Protein AF-A0A432MH21-F1 (afdb_monomer_lite)

Organism: NCBI:txid2080755

Sequence (112 aa):
MIRDPNAPLPDPEETLVPRVFLREPGWKVGMKVGSEREFCHAIAPGDDAYHRLSDGELFVYSPEEKLCLPCAERRGLLHFEPKRLRNSMQTFEMGGPAQAGDTFKIVDPDDE

Structure (mmCIF, N/CA/C/O backbone):
data_AF-A0A432MH21-F1
#
_entry.id   AF-A0A432MH21-F1
#
loop_
_atom_site.group_PDB
_atom_site.id
_atom_site.type_symbol
_atom_site.label_atom_id
_atom_site.label_alt_id
_atom_site.label_comp_id
_atom_site.label_asym_id
_atom_site.label_entity_id
_atom_site.label_seq_id
_atom_site.pdbx_PDB_ins_code
_atom_site.Cartn_x
_atom_site.Cartn_y
_atom_site.Cartn_z
_atom_site.occupancy
_atom_site.B_iso_or_equiv
_atom_site.auth_seq_id
_atom_site.auth_comp_id
_atom_site.auth_asym_id
_atom_site.auth_atom_id
_atom_site.pdbx_PDB_model_num
ATOM 1 N N . MET A 1 1 ? 26.197 -7.212 19.541 1.00 46.59 1 MET A N 1
ATOM 2 C CA . MET A 1 1 ? 26.676 -8.262 18.618 1.00 46.59 1 MET A CA 1
ATOM 3 C C . MET A 1 1 ? 27.591 -7.591 17.610 1.00 46.59 1 MET A C 1
ATOM 5 O O . MET A 1 1 ? 27.111 -6.782 16.830 1.00 46.59 1 MET A O 1
ATOM 9 N N . ILE A 1 2 ? 28.900 -7.813 17.718 1.00 53.34 2 ILE A N 1
ATOM 10 C CA . ILE A 1 2 ? 29.902 -7.239 16.809 1.00 53.34 2 ILE A CA 1
ATOM 11 C C . ILE A 1 2 ? 29.985 -8.201 15.621 1.00 53.34 2 ILE A C 1
ATOM 13 O O . ILE A 1 2 ? 30.268 -9.378 15.828 1.00 53.34 2 ILE A O 1
ATOM 17 N N . ARG A 1 3 ? 29.646 -7.742 14.409 1.00 55.72 3 ARG A N 1
ATOM 18 C CA 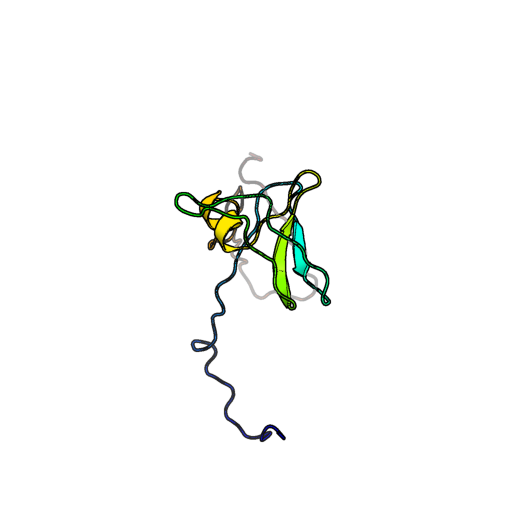. ARG A 1 3 ? 29.806 -8.552 13.192 1.00 55.72 3 ARG A CA 1
ATOM 19 C C . ARG A 1 3 ? 31.299 -8.743 12.934 1.00 55.72 3 ARG A C 1
ATOM 21 O O . ARG A 1 3 ? 32.037 -7.761 12.929 1.00 55.72 3 ARG A O 1
ATOM 28 N N . ASP A 1 4 ? 31.714 -9.992 12.746 1.00 73.31 4 ASP A N 1
ATOM 29 C CA . ASP A 1 4 ? 33.073 -10.335 12.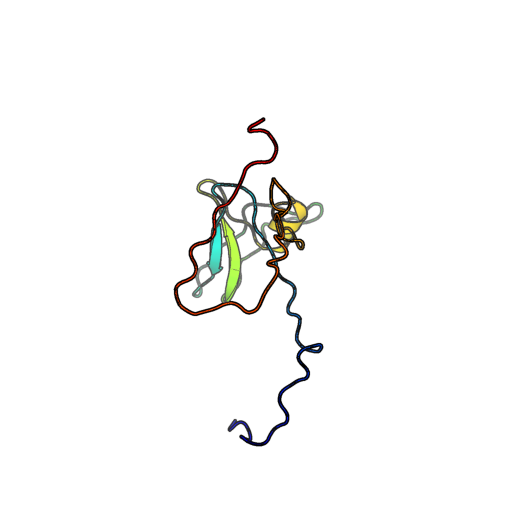337 1.00 73.31 4 ASP A CA 1
ATOM 30 C C . ASP A 1 4 ? 33.344 -9.715 10.950 1.00 73.31 4 ASP A C 1
ATOM 32 O O . ASP A 1 4 ? 32.593 -9.996 10.010 1.00 73.31 4 ASP A O 1
ATOM 36 N N . PRO A 1 5 ? 34.356 -8.841 10.804 1.00 72.62 5 PRO A N 1
ATOM 37 C CA . PRO A 1 5 ? 34.679 -8.194 9.533 1.00 72.62 5 PRO A CA 1
ATOM 38 C C . PRO A 1 5 ? 35.215 -9.166 8.472 1.00 72.62 5 PRO A C 1
ATOM 40 O O . PRO A 1 5 ? 35.342 -8.769 7.317 1.00 72.62 5 PRO A O 1
ATOM 43 N N . ASN A 1 6 ? 35.524 -10.411 8.843 1.00 75.62 6 ASN A N 1
ATOM 44 C CA . ASN A 1 6 ? 36.014 -11.450 7.943 1.00 75.62 6 ASN A CA 1
ATOM 45 C C . ASN A 1 6 ? 34.972 -12.547 7.672 1.00 75.62 6 ASN A C 1
ATOM 47 O O . ASN A 1 6 ? 35.304 -13.608 7.140 1.00 75.62 6 ASN A O 1
ATOM 51 N N . ALA A 1 7 ? 33.710 -12.317 8.053 1.00 75.88 7 ALA A N 1
ATOM 52 C CA . ALA A 1 7 ? 32.627 -13.200 7.656 1.00 75.88 7 ALA A CA 1
ATOM 53 C C . ALA A 1 7 ? 32.511 -13.196 6.118 1.00 75.88 7 ALA A C 1
ATOM 55 O O . ALA A 1 7 ? 32.502 -12.113 5.521 1.00 75.88 7 ALA A O 1
ATOM 56 N N . PRO A 1 8 ? 32.420 -14.371 5.466 1.00 72.31 8 PRO A N 1
ATOM 57 C CA . PRO A 1 8 ? 32.153 -14.428 4.038 1.00 72.31 8 PRO A CA 1
ATOM 58 C C . PRO A 1 8 ? 30.868 -13.651 3.750 1.00 72.31 8 PRO A C 1
ATOM 60 O O . PRO A 1 8 ? 29.872 -13.786 4.469 1.00 72.31 8 PRO A O 1
ATOM 63 N N . LEU A 1 9 ? 30.915 -12.789 2.731 1.00 68.94 9 LEU A N 1
ATOM 64 C CA . LEU A 1 9 ? 29.717 -12.110 2.255 1.00 68.94 9 LEU A CA 1
ATOM 65 C C . LEU A 1 9 ? 28.690 -13.192 1.886 1.00 68.94 9 LEU A C 1
ATOM 67 O O . LEU A 1 9 ? 29.083 -14.176 1.255 1.00 68.94 9 LEU A O 1
ATOM 71 N N . PRO A 1 10 ? 27.417 -13.052 2.299 1.00 63.97 10 PRO A N 1
ATOM 72 C CA . PRO A 1 10 ? 26.385 -13.998 1.899 1.00 63.97 10 PRO A CA 1
ATOM 73 C C . PRO A 1 10 ? 26.348 -14.076 0.373 1.00 63.97 10 PRO A C 1
ATOM 75 O O . PRO A 1 10 ? 26.525 -13.055 -0.302 1.00 63.97 10 PRO A O 1
ATOM 78 N N . ASP A 1 11 ? 26.141 -15.282 -0.149 1.00 63.44 11 ASP A N 1
ATOM 79 C CA . ASP A 1 11 ? 26.043 -15.515 -1.585 1.00 63.44 11 ASP A CA 1
ATOM 80 C C . ASP A 1 11 ? 24.932 -14.602 -2.148 1.00 63.44 11 ASP A C 1
ATOM 82 O O . ASP A 1 11 ? 23.830 -14.571 -1.583 1.00 63.44 11 ASP A O 1
ATOM 86 N N . PRO A 1 12 ? 25.167 -13.794 -3.200 1.00 58.22 12 PRO A N 1
ATOM 87 C CA . PRO A 1 12 ? 24.142 -12.905 -3.755 1.00 58.22 12 PRO A CA 1
ATOM 88 C C . PRO A 1 12 ? 22.868 -13.636 -4.210 1.00 58.22 12 PRO A C 1
ATOM 90 O O . PRO A 1 12 ? 21.819 -12.999 -4.327 1.00 58.22 12 PRO A O 1
ATOM 93 N N . GLU A 1 13 ? 22.927 -14.954 -4.425 1.00 57.38 13 GLU A N 1
ATOM 94 C CA . GLU A 1 13 ? 21.753 -15.793 -4.698 1.00 57.38 13 GLU A CA 1
ATOM 95 C C . GLU A 1 13 ? 20.898 -16.085 -3.447 1.00 57.38 13 GLU A C 1
ATOM 97 O O . GLU A 1 13 ? 19.691 -16.296 -3.570 1.00 57.38 13 GLU A O 1
ATOM 102 N N . GLU A 1 14 ? 21.458 -16.026 -2.233 1.00 55.16 14 GLU A N 1
ATOM 103 C CA . GLU A 1 14 ? 20.767 -16.414 -0.990 1.00 55.16 14 GLU A CA 1
ATOM 104 C C . GLU A 1 14 ? 19.882 -15.310 -0.383 1.00 55.16 14 GLU A C 1
ATOM 106 O O . GLU A 1 14 ? 19.146 -15.556 0.573 1.00 55.16 14 GLU A O 1
ATOM 111 N N . THR A 1 15 ? 19.897 -14.085 -0.920 1.00 56.69 15 THR A N 1
ATOM 112 C CA . THR A 1 15 ? 19.119 -12.960 -0.360 1.00 56.69 15 THR A CA 1
ATOM 113 C C . THR A 1 15 ? 18.306 -12.189 -1.396 1.00 56.69 15 THR A C 1
ATOM 115 O O . THR A 1 15 ? 18.181 -10.963 -1.341 1.00 56.69 15 THR A O 1
ATOM 118 N N . LEU A 1 16 ? 17.662 -12.901 -2.324 1.00 66.44 16 LEU A N 1
ATOM 119 C CA . LEU A 1 16 ? 16.601 -12.312 -3.143 1.00 66.44 16 LEU A CA 1
ATOM 120 C C . LEU A 1 16 ? 15.355 -12.066 -2.283 1.00 66.44 16 LEU A C 1
ATOM 122 O O . LEU A 1 16 ? 14.425 -12.867 -2.245 1.00 66.44 16 LEU A O 1
ATOM 126 N N . VAL A 1 17 ? 15.328 -10.932 -1.581 1.00 70.81 17 VAL A N 1
ATOM 127 C CA . VAL A 1 17 ? 14.103 -10.446 -0.940 1.00 70.81 17 VAL A CA 1
ATOM 128 C C . VAL A 1 17 ? 13.074 -10.179 -2.049 1.00 70.81 17 VAL A C 1
ATOM 130 O O . VAL A 1 17 ? 13.358 -9.371 -2.945 1.00 70.81 17 VAL A O 1
ATOM 133 N N . PRO A 1 18 ? 11.893 -10.830 -2.026 1.00 78.62 18 PRO A N 1
ATOM 134 C CA . PRO A 1 18 ? 10.873 -10.627 -3.044 1.00 78.62 18 PRO A CA 1
ATOM 135 C C . PRO A 1 18 ? 10.481 -9.154 -3.124 1.00 78.62 18 PRO A C 1
ATOM 137 O O . PRO A 1 18 ? 10.203 -8.509 -2.111 1.00 78.62 18 PRO A O 1
ATOM 140 N N . ARG A 1 19 ? 10.463 -8.606 -4.340 1.00 88.00 19 ARG A N 1
ATOM 141 C CA . ARG A 1 19 ? 10.018 -7.230 -4.572 1.00 88.00 19 ARG A CA 1
ATOM 142 C C . ARG A 1 19 ? 8.503 -7.201 -4.703 1.00 88.00 19 ARG A C 1
ATOM 144 O O . ARG A 1 19 ? 7.919 -8.027 -5.396 1.00 88.00 19 ARG A O 1
ATOM 151 N N . VAL A 1 20 ? 7.894 -6.201 -4.077 1.00 91.38 20 VAL A N 1
ATOM 152 C CA . VAL A 1 20 ? 6.462 -5.922 -4.176 1.00 91.38 20 VAL A CA 1
ATOM 153 C C . VAL A 1 20 ? 6.281 -4.547 -4.804 1.00 91.38 20 VAL A C 1
ATOM 155 O O . VAL A 1 20 ? 6.929 -3.577 -4.409 1.00 91.38 20 VAL A O 1
ATOM 158 N N . PHE A 1 21 ? 5.405 -4.467 -5.797 1.00 92.50 21 PHE A N 1
ATOM 159 C CA . PHE A 1 21 ? 5.110 -3.266 -6.564 1.00 92.50 21 PHE A CA 1
ATOM 160 C C . PHE A 1 21 ? 3.648 -2.870 -6.377 1.00 92.50 21 PHE A C 1
ATOM 162 O O . PHE A 1 21 ? 2.753 -3.709 -6.448 1.00 92.50 21 PHE A O 1
ATOM 169 N N . LEU A 1 22 ? 3.413 -1.571 -6.217 1.00 93.50 22 LEU A N 1
ATOM 170 C CA . LEU A 1 22 ? 2.091 -0.956 -6.141 1.00 93.50 22 LEU A CA 1
ATOM 171 C C . LEU A 1 22 ? 1.903 -0.121 -7.408 1.00 93.50 22 LEU A C 1
ATOM 173 O O . LEU A 1 22 ? 2.628 0.851 -7.621 1.00 93.50 22 LEU A O 1
ATOM 177 N N . ARG A 1 23 ? 1.013 -0.558 -8.306 1.00 87.12 23 ARG A N 1
ATOM 178 C CA . ARG A 1 23 ? 0.869 0.049 -9.644 1.00 87.12 23 ARG A CA 1
ATOM 179 C C . ARG A 1 23 ? -0.297 1.027 -9.746 1.00 87.12 23 ARG A C 1
ATOM 181 O O . ARG A 1 23 ? -0.304 1.839 -10.671 1.00 87.12 23 ARG A O 1
ATOM 188 N N . GLU A 1 24 ? -1.269 0.933 -8.845 1.00 87.38 24 GLU A N 1
ATOM 189 C CA . GLU A 1 24 ? -2.462 1.770 -8.894 1.00 87.38 24 GLU A CA 1
ATOM 190 C C . GLU A 1 24 ? -2.157 3.227 -8.508 1.00 87.38 24 GLU A C 1
ATOM 192 O O . GLU A 1 24 ? -1.588 3.478 -7.441 1.00 87.38 24 GLU A O 1
ATOM 197 N N . PRO A 1 25 ? -2.534 4.209 -9.350 1.00 89.06 25 PRO A N 1
ATOM 198 C CA . PRO A 1 25 ? -2.368 5.619 -9.026 1.00 89.06 25 PRO A CA 1
ATOM 199 C C . PRO A 1 25 ? -3.100 6.002 -7.736 1.00 89.06 25 PRO A C 1
ATOM 201 O O . PRO A 1 25 ? -4.195 5.524 -7.462 1.00 89.06 25 PRO A O 1
ATOM 204 N N . GLY A 1 26 ? -2.508 6.908 -6.958 1.00 92.19 26 GLY A N 1
ATOM 205 C CA . GLY A 1 26 ? -3.112 7.420 -5.722 1.00 92.19 26 GLY A CA 1
ATOM 206 C C . GLY A 1 26 ? -2.860 6.560 -4.482 1.00 92.19 26 GLY A C 1
ATOM 207 O O . GLY A 1 26 ? -2.977 7.078 -3.370 1.00 92.19 26 GLY A O 1
ATOM 208 N N . TRP A 1 27 ? -2.428 5.310 -4.652 1.00 95.44 27 TRP A N 1
ATOM 209 C CA . TRP A 1 27 ? -2.006 4.460 -3.547 1.00 95.44 27 TRP A CA 1
ATOM 210 C C . TRP A 1 27 ? -0.558 4.727 -3.134 1.00 95.44 27 TRP A C 1
ATOM 212 O O . TRP A 1 27 ? 0.323 4.987 -3.956 1.00 95.44 27 TRP A O 1
ATOM 222 N N . LYS A 1 28 ? -0.305 4.655 -1.830 1.00 95.88 28 LYS A N 1
ATOM 223 C CA . LYS A 1 28 ? 1.000 4.878 -1.203 1.00 95.88 28 LYS A CA 1
ATOM 224 C C . LYS A 1 28 ? 1.280 3.785 -0.183 1.00 95.88 28 LYS A C 1
ATOM 226 O O . LYS A 1 28 ? 0.355 3.191 0.360 1.00 95.88 28 LYS A O 1
ATOM 231 N N . VAL A 1 29 ? 2.559 3.560 0.102 1.00 95.81 29 VAL A N 1
ATOM 232 C CA . VAL A 1 29 ? 3.006 2.672 1.182 1.00 95.81 29 VAL A CA 1
ATOM 233 C C . VAL A 1 29 ? 3.256 3.506 2.436 1.00 95.81 29 VAL A C 1
ATOM 235 O O . VAL A 1 29 ? 3.828 4.595 2.363 1.00 95.81 29 VAL A O 1
ATOM 238 N N . GLY A 1 30 ? 2.816 3.003 3.583 1.00 95.88 30 GLY A N 1
ATOM 239 C CA . GLY A 1 30 ? 3.104 3.545 4.903 1.00 95.88 30 GLY A CA 1
ATOM 240 C C . GLY A 1 30 ? 3.612 2.451 5.837 1.00 95.88 30 GLY A C 1
ATOM 241 O O . GLY A 1 30 ? 3.444 1.262 5.571 1.00 95.88 30 GLY A O 1
ATOM 242 N N . MET A 1 31 ? 4.232 2.863 6.937 1.00 96.88 31 MET A N 1
ATOM 243 C CA . MET A 1 31 ? 4.578 1.987 8.052 1.00 96.88 31 MET A CA 1
ATOM 244 C C . MET A 1 31 ? 3.828 2.485 9.278 1.00 96.88 31 MET A C 1
ATOM 246 O O . MET A 1 31 ? 3.844 3.683 9.571 1.00 96.88 31 MET A O 1
ATOM 250 N N . LYS A 1 32 ? 3.138 1.586 9.973 1.00 96.06 32 LYS A N 1
ATOM 251 C CA . LYS A 1 32 ? 2.468 1.913 11.225 1.00 96.06 32 LYS A CA 1
ATOM 252 C C . LYS A 1 32 ? 3.535 2.152 12.286 1.00 96.06 32 LYS A C 1
ATOM 254 O O . LYS A 1 32 ? 4.390 1.301 12.498 1.00 96.06 32 LYS A O 1
ATOM 259 N N . VAL A 1 33 ? 3.469 3.306 12.945 1.00 96.25 33 VAL A N 1
ATOM 260 C CA . VAL A 1 33 ? 4.381 3.675 14.034 1.00 96.25 33 VAL A CA 1
ATOM 261 C C . VAL A 1 33 ? 3.570 3.984 15.290 1.00 96.25 33 VAL A C 1
ATOM 263 O O . VAL A 1 33 ? 2.503 4.602 15.222 1.00 96.25 33 VAL A O 1
ATOM 266 N N . GLY A 1 34 ? 4.062 3.546 16.443 1.00 94.06 34 GLY A N 1
ATOM 267 C CA . GLY A 1 34 ? 3.510 3.857 17.758 1.00 94.06 34 GLY A CA 1
ATOM 268 C C . GLY A 1 34 ? 2.369 2.936 18.196 1.00 94.06 34 GLY A C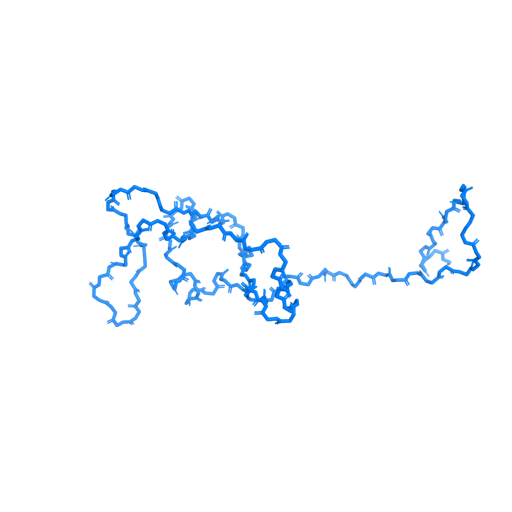 1
ATOM 269 O O . GLY A 1 34 ? 1.953 2.017 17.489 1.00 94.06 34 GLY A O 1
ATOM 270 N N . SER A 1 35 ? 1.829 3.202 19.386 1.00 92.62 35 SER A N 1
ATOM 271 C CA . SER A 1 35 ? 0.883 2.315 20.078 1.00 92.62 35 SER A CA 1
ATOM 272 C C . SER A 1 35 ? -0.585 2.493 19.691 1.00 92.62 35 SER A C 1
ATOM 274 O O . SER A 1 35 ? -1.419 1.678 20.096 1.00 92.62 35 SER A O 1
ATOM 276 N N . GLU A 1 36 ? -0.911 3.543 18.932 1.00 95.06 36 GLU A N 1
ATOM 277 C CA . GLU A 1 36 ? -2.295 3.846 18.567 1.00 95.06 36 GLU A CA 1
ATOM 278 C C . GLU A 1 36 ? -2.946 2.701 17.796 1.00 95.06 36 GLU A C 1
ATOM 280 O O . GLU A 1 36 ? -2.312 2.034 16.971 1.00 95.06 36 GLU A O 1
ATOM 285 N N . ARG A 1 37 ? -4.226 2.461 18.095 1.00 94.69 37 ARG A N 1
ATOM 286 C CA . ARG A 1 37 ? -5.008 1.410 17.444 1.00 94.69 37 ARG A CA 1
ATOM 287 C C . ARG A 1 37 ? -5.484 1.908 16.090 1.00 94.69 37 ARG A C 1
ATOM 289 O O . ARG A 1 37 ? -6.412 2.703 16.004 1.00 94.69 37 ARG A O 1
ATOM 296 N N . GLU A 1 38 ? -4.873 1.381 15.043 1.00 95.69 38 GLU A N 1
ATOM 297 C CA . GLU A 1 38 ? -5.287 1.602 13.664 1.00 95.69 38 GLU A CA 1
ATOM 298 C C . GLU A 1 38 ? -5.715 0.273 13.045 1.00 95.69 38 GLU A C 1
ATOM 300 O O . GLU A 1 38 ? -5.191 -0.786 13.401 1.00 95.69 38 GLU A O 1
ATOM 305 N N . PHE A 1 39 ? -6.676 0.327 12.130 1.00 96.38 39 PHE A N 1
ATOM 306 C CA . PHE A 1 39 ? -7.253 -0.848 11.489 1.00 96.38 39 PHE A CA 1
ATOM 307 C C . PHE A 1 39 ? -7.258 -0.674 9.974 1.00 96.38 39 PHE A C 1
ATOM 309 O O . PHE A 1 39 ? -7.282 0.449 9.466 1.00 96.38 39 PHE A O 1
ATOM 316 N N . CYS A 1 40 ? -7.229 -1.790 9.255 1.00 96.06 40 CYS A N 1
ATOM 317 C CA . CYS A 1 40 ? -7.507 -1.799 7.831 1.00 96.06 40 CYS A CA 1
ATOM 318 C C . CYS A 1 40 ? -9.012 -1.566 7.594 1.00 96.06 40 CYS A C 1
ATOM 320 O O . CYS A 1 40 ? -9.836 -1.837 8.462 1.00 96.06 40 CYS A O 1
ATOM 322 N N . HIS A 1 41 ? -9.381 -1.055 6.422 1.00 96.00 41 HIS A N 1
ATOM 323 C CA . HIS A 1 41 ? -10.764 -0.747 6.043 1.00 96.00 41 HIS A CA 1
ATOM 324 C C . HIS A 1 41 ? -11.429 -1.894 5.258 1.00 96.00 41 HIS A C 1
ATOM 326 O O . HIS A 1 41 ? -12.454 -1.696 4.612 1.00 96.00 41 HIS A O 1
ATOM 332 N N . ALA A 1 42 ? -10.851 -3.099 5.289 1.00 94.00 42 ALA A N 1
ATOM 333 C CA . ALA A 1 42 ? -11.392 -4.280 4.623 1.00 94.00 42 ALA A CA 1
ATOM 334 C C . ALA A 1 42 ? -11.603 -5.427 5.615 1.00 94.00 42 ALA A C 1
ATOM 336 O O . ALA A 1 42 ? -10.768 -5.679 6.476 1.00 94.00 42 ALA A O 1
ATOM 337 N N . ILE A 1 43 ? -12.698 -6.161 5.448 1.00 92.38 43 ILE A N 1
ATOM 338 C CA . ILE A 1 43 ? -12.927 -7.431 6.139 1.00 92.38 43 ILE A CA 1
ATOM 339 C C . ILE A 1 43 ? -12.698 -8.530 5.106 1.00 92.38 43 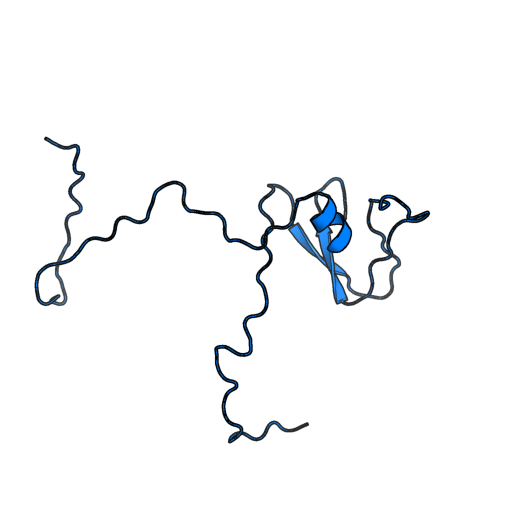ILE A C 1
ATOM 341 O O . ILE A 1 43 ? -13.226 -8.460 3.992 1.00 92.38 43 ILE A O 1
ATOM 345 N N . ALA A 1 44 ? -11.851 -9.506 5.431 1.00 87.62 44 ALA A N 1
ATOM 346 C CA . ALA A 1 44 ? -11.635 -10.632 4.535 1.00 87.62 44 ALA A CA 1
ATOM 347 C C . ALA A 1 44 ? -12.905 -11.479 4.423 1.00 87.62 44 ALA A C 1
ATOM 349 O O . ALA A 1 44 ? -13.654 -11.579 5.393 1.00 87.62 44 ALA A O 1
ATOM 350 N N . PRO A 1 45 ? -13.111 -12.187 3.306 1.00 88.62 45 PRO A N 1
ATOM 351 C CA . PRO A 1 45 ? -14.084 -13.267 3.282 1.00 88.62 45 PRO A CA 1
ATOM 352 C C . PRO A 1 45 ? -13.798 -14.267 4.415 1.00 88.62 45 PRO A C 1
ATOM 354 O O . PRO A 1 45 ? -12.711 -14.840 4.464 1.00 88.62 45 PRO A O 1
ATOM 357 N N . GLY A 1 46 ? -14.770 -14.463 5.309 1.00 90.31 46 GLY A N 1
ATOM 358 C CA . GLY A 1 46 ? -14.655 -15.371 6.456 1.00 90.31 46 GLY A CA 1
ATOM 359 C C . GLY A 1 46 ? -14.100 -14.751 7.742 1.00 90.31 46 GLY A C 1
ATOM 360 O O . GLY A 1 46 ? -14.057 -15.451 8.748 1.00 90.31 46 GLY A O 1
ATOM 361 N N . ASP A 1 47 ? -13.718 -13.472 7.731 1.00 90.00 47 ASP A N 1
ATOM 362 C CA . ASP A 1 47 ? -13.373 -12.743 8.953 1.00 90.00 47 ASP A CA 1
ATOM 363 C C . ASP A 1 47 ? -14.588 -11.971 9.488 1.00 90.00 47 ASP A C 1
ATOM 365 O O . ASP A 1 47 ? -15.389 -11.435 8.724 1.00 90.00 47 ASP A O 1
ATOM 369 N N . ASP A 1 48 ? -14.677 -11.854 10.815 1.00 91.25 48 ASP A N 1
ATOM 370 C CA . ASP A 1 48 ? -15.766 -11.138 11.503 1.00 91.25 48 ASP A CA 1
ATOM 371 C C . ASP A 1 48 ? -15.377 -9.710 11.927 1.00 91.25 48 ASP A C 1
ATOM 373 O O . ASP A 1 48 ? -16.188 -8.961 12.476 1.00 91.25 48 ASP A O 1
ATOM 377 N N . ALA A 1 49 ? -14.116 -9.321 11.721 1.00 90.56 49 ALA A N 1
ATOM 378 C CA . ALA A 1 49 ? -13.577 -8.050 12.187 1.00 90.56 49 ALA A CA 1
ATOM 379 C C . ALA A 1 49 ? -12.508 -7.487 11.242 1.00 90.56 49 ALA A C 1
ATOM 381 O O . ALA A 1 49 ? -11.865 -8.213 10.485 1.00 90.56 49 ALA A O 1
ATOM 382 N N . TYR A 1 50 ? -12.289 -6.174 11.333 1.00 94.00 50 TYR A N 1
ATOM 383 C CA . TYR A 1 50 ? -11.190 -5.493 10.653 1.00 94.00 50 TYR A CA 1
ATOM 384 C C . TYR A 1 50 ? -9.830 -5.910 11.222 1.00 94.00 50 TYR A C 1
ATOM 386 O O . TYR A 1 50 ? -9.668 -6.066 12.437 1.00 94.00 50 TYR A O 1
ATOM 394 N N . HIS A 1 51 ? -8.818 -6.015 10.357 1.00 95.31 51 HIS A N 1
ATOM 395 C CA . HIS A 1 51 ? -7.456 -6.326 10.795 1.00 95.31 51 HIS A CA 1
ATOM 396 C C . HIS A 1 51 ? -6.826 -5.127 11.485 1.00 95.31 51 HIS A C 1
ATOM 398 O O . HIS A 1 51 ? -6.817 -4.017 10.952 1.00 95.31 51 HIS A O 1
ATOM 404 N N . ARG A 1 52 ? -6.262 -5.354 12.669 1.00 95.12 52 ARG A N 1
ATOM 405 C CA . ARG A 1 52 ? -5.486 -4.342 13.382 1.00 95.12 52 ARG A CA 1
ATOM 406 C C . ARG A 1 52 ? -4.089 -4.239 12.776 1.00 95.12 52 ARG A C 1
ATOM 408 O O . ARG A 1 52 ? -3.429 -5.259 12.622 1.00 95.12 52 ARG A O 1
ATOM 415 N N . LEU A 1 53 ? -3.636 -3.013 12.525 1.00 96.44 53 LEU A N 1
ATOM 416 C CA . LEU A 1 53 ? -2.264 -2.727 12.116 1.00 96.44 53 LEU A CA 1
ATOM 417 C C . LEU A 1 53 ? -1.348 -2.686 13.342 1.00 96.44 53 LEU A C 1
ATOM 419 O O . LEU A 1 53 ? -1.607 -1.957 14.308 1.00 96.44 53 LEU A O 1
ATOM 423 N N . SER A 1 54 ? -0.286 -3.478 13.295 1.00 95.62 54 SER A N 1
ATOM 424 C CA . SER A 1 54 ? 0.722 -3.593 14.347 1.00 95.62 54 SER A CA 1
ATOM 425 C C . SER A 1 54 ? 1.829 -2.556 14.176 1.00 95.62 54 SER A C 1
ATOM 427 O O . SER A 1 54 ? 2.063 -2.055 13.081 1.00 95.62 54 SER A O 1
ATOM 429 N N . ASP A 1 55 ? 2.530 -2.217 15.256 1.00 96.69 55 ASP A N 1
ATOM 430 C CA . ASP A 1 55 ? 3.702 -1.339 15.166 1.00 96.69 55 ASP A CA 1
ATOM 431 C C . ASP A 1 55 ? 4.787 -1.973 14.277 1.00 96.69 55 ASP A C 1
ATOM 433 O O . ASP A 1 55 ? 5.057 -3.170 14.374 1.00 96.69 55 ASP A O 1
ATOM 437 N N . GLY A 1 56 ? 5.367 -1.182 13.375 1.00 95.19 56 GLY A N 1
ATOM 438 C CA . GLY A 1 56 ? 6.297 -1.642 12.342 1.00 95.19 56 GLY A CA 1
ATOM 439 C C . GLY A 1 56 ? 5.642 -2.338 11.142 1.00 95.19 56 GLY A C 1
ATOM 440 O O . GLY A 1 56 ? 6.342 -2.685 10.190 1.00 95.19 56 GLY A O 1
ATOM 441 N N . GLU A 1 57 ? 4.321 -2.533 11.139 1.00 95.50 57 GLU A N 1
ATOM 442 C CA . GLU A 1 57 ? 3.625 -3.170 10.021 1.00 95.50 57 GLU A CA 1
ATOM 443 C C . GLU A 1 57 ? 3.530 -2.225 8.818 1.00 95.50 57 GLU A C 1
ATOM 445 O O . GLU A 1 57 ? 3.167 -1.050 8.939 1.00 95.50 57 GLU A O 1
ATOM 450 N N . LEU A 1 58 ? 3.837 -2.751 7.632 1.00 96.00 58 LEU A N 1
ATOM 451 C CA . LEU A 1 58 ? 3.606 -2.047 6.378 1.00 96.00 58 LEU A CA 1
ATOM 452 C C . LEU A 1 58 ? 2.127 -2.114 5.994 1.00 96.00 58 LEU A C 1
ATOM 454 O O . LEU A 1 58 ? 1.481 -3.156 6.084 1.00 96.00 58 LEU A O 1
ATOM 458 N N . PHE A 1 59 ? 1.607 -1.002 5.494 1.00 97.06 59 PHE A N 1
ATOM 459 C CA . PHE A 1 59 ? 0.252 -0.901 4.968 1.00 97.06 59 PHE A CA 1
ATOM 460 C C . PHE A 1 59 ? 0.252 -0.077 3.682 1.00 97.06 59 PHE A C 1
ATOM 462 O O . PHE A 1 59 ? 1.187 0.679 3.405 1.00 97.06 59 PHE A O 1
ATOM 469 N N . VAL A 1 60 ? -0.812 -0.199 2.897 1.00 97.25 60 VAL A N 1
ATOM 470 C CA . VAL A 1 60 ? -1.060 0.679 1.752 1.00 97.25 60 VAL A CA 1
ATOM 471 C C . VAL A 1 60 ? -2.265 1.561 2.030 1.00 97.25 60 VAL A C 1
ATOM 473 O O . VAL A 1 60 ? -3.184 1.167 2.746 1.00 97.25 60 VAL A O 1
ATOM 476 N N . TYR A 1 61 ? -2.259 2.776 1.502 1.00 97.38 61 TYR A N 1
ATOM 477 C CA . TYR A 1 61 ? -3.353 3.716 1.702 1.00 97.38 61 TYR A CA 1
ATOM 478 C C . TYR A 1 61 ? -3.569 4.605 0.484 1.00 97.38 61 TYR A C 1
ATOM 480 O O . TYR A 1 61 ? -2.633 4.919 -0.252 1.00 97.38 61 TYR A O 1
ATOM 488 N N . SER A 1 62 ? -4.812 5.027 0.316 1.00 95.62 62 SER A N 1
ATOM 489 C CA . SER A 1 62 ? -5.267 6.070 -0.593 1.00 95.62 62 SER A CA 1
ATOM 490 C C . SER A 1 62 ? -5.906 7.198 0.241 1.00 95.62 62 SER A C 1
ATOM 492 O O . SER A 1 62 ? -5.943 7.110 1.473 1.00 95.62 62 SER A O 1
ATOM 494 N N . PRO A 1 63 ? -6.400 8.285 -0.374 1.00 94.88 63 PRO A N 1
ATOM 495 C CA . PRO A 1 63 ? -7.174 9.297 0.348 1.00 94.88 63 PRO A CA 1
ATOM 496 C C . PRO A 1 63 ? -8.455 8.759 1.004 1.00 94.88 63 PRO A C 1
ATOM 498 O O . PRO A 1 63 ? -8.942 9.359 1.958 1.00 94.88 63 PRO A O 1
ATOM 501 N N . GLU A 1 64 ? -9.000 7.651 0.498 1.00 93.25 64 GLU A N 1
ATOM 502 C CA . GLU A 1 64 ? -10.296 7.110 0.921 1.00 93.25 64 GLU A CA 1
ATOM 503 C C . GLU A 1 64 ? -10.150 5.930 1.884 1.00 93.25 64 GLU A C 1
ATOM 505 O O . GLU A 1 64 ? -11.012 5.706 2.736 1.00 93.25 64 GLU A O 1
ATOM 510 N N . GLU A 1 65 ? -9.059 5.167 1.786 1.00 95.25 65 GLU A N 1
ATOM 511 C CA . GLU A 1 65 ? -8.927 3.950 2.574 1.00 95.25 65 GLU A CA 1
ATOM 512 C C . GLU A 1 65 ? -7.501 3.518 2.908 1.00 95.25 65 GLU A C 1
ATOM 514 O O . GLU A 1 65 ? -6.519 3.954 2.312 1.00 95.25 65 GLU A O 1
ATOM 519 N N . LYS A 1 66 ? -7.405 2.623 3.897 1.00 96.62 66 LYS A N 1
ATOM 520 C CA . LYS A 1 66 ? -6.164 2.030 4.390 1.00 96.62 66 LYS A CA 1
ATOM 521 C C . LYS A 1 66 ? -6.300 0.514 4.437 1.00 96.62 66 LYS A C 1
ATOM 523 O O . LYS A 1 66 ? -7.267 0.005 4.992 1.00 96.62 66 LYS A O 1
ATOM 528 N N . LEU A 1 67 ? -5.322 -0.216 3.911 1.00 97.25 67 LEU A N 1
ATOM 529 C CA . LEU A 1 67 ? -5.325 -1.677 3.841 1.00 97.25 67 LEU A CA 1
ATOM 530 C C . LEU A 1 67 ? -4.014 -2.262 4.377 1.00 97.25 67 LEU A C 1
ATOM 532 O O . LEU A 1 67 ? -2.933 -1.779 4.042 1.00 97.25 67 LEU A O 1
ATOM 536 N N . CYS A 1 68 ? -4.099 -3.337 5.164 1.00 96.44 68 CYS A N 1
ATOM 537 C CA . CYS A 1 68 ? -2.935 -4.172 5.468 1.00 96.44 68 CYS A CA 1
ATOM 538 C C . CYS A 1 68 ? -2.456 -4.885 4.190 1.00 96.44 68 CYS A C 1
ATOM 540 O O . CYS A 1 68 ? -3.235 -5.056 3.244 1.00 96.44 68 CYS A O 1
ATOM 542 N N . LEU A 1 69 ? -1.194 -5.327 4.153 1.00 95.19 69 LEU A N 1
ATOM 543 C CA . LEU A 1 69 ? -0.643 -6.003 2.970 1.00 95.19 69 LEU A CA 1
ATOM 544 C C . LEU A 1 69 ? -1.467 -7.225 2.511 1.00 95.19 69 LEU A C 1
ATOM 546 O O . LEU A 1 69 ? -1.739 -7.300 1.314 1.00 95.19 69 LEU A O 1
ATOM 550 N N . PRO A 1 70 ? -1.963 -8.120 3.393 1.00 94.31 70 PRO A N 1
ATOM 551 C CA . PRO A 1 70 ? -2.812 -9.236 2.964 1.00 94.31 70 PRO A CA 1
ATOM 552 C C . PRO A 1 70 ? -4.115 -8.796 2.283 1.00 94.31 70 PRO A C 1
ATOM 554 O O . PRO A 1 70 ? -4.537 -9.382 1.289 1.00 94.31 70 PRO A O 1
ATOM 557 N N . CYS A 1 71 ? -4.772 -7.745 2.783 1.00 95.62 71 CYS A N 1
ATOM 558 C CA . CYS A 1 71 ? -5.985 -7.221 2.149 1.00 95.62 71 CYS A CA 1
ATOM 559 C C . CYS A 1 71 ? -5.684 -6.507 0.830 1.00 95.62 71 CYS A C 1
ATOM 561 O O . CYS A 1 71 ? -6.475 -6.607 -0.105 1.00 95.62 71 CYS A O 1
ATOM 563 N N . ALA A 1 72 ? -4.540 -5.832 0.733 1.00 95.44 72 ALA A N 1
ATOM 564 C CA . ALA A 1 72 ? -4.078 -5.238 -0.514 1.00 95.44 72 ALA A CA 1
ATOM 565 C C . ALA A 1 72 ? -3.774 -6.301 -1.581 1.00 95.44 72 ALA A C 1
ATOM 567 O O . ALA A 1 72 ? -4.153 -6.134 -2.739 1.00 95.44 72 ALA A O 1
ATOM 568 N N . GLU A 1 73 ? -3.151 -7.415 -1.188 1.00 94.38 73 GLU A N 1
ATOM 569 C CA . GLU A 1 73 ? -2.894 -8.563 -2.060 1.00 94.38 73 GLU A CA 1
ATOM 570 C C . GLU A 1 73 ? -4.197 -9.178 -2.575 1.00 94.38 73 GLU A C 1
ATOM 572 O O . GLU A 1 73 ? -4.375 -9.319 -3.782 1.00 94.38 73 GLU A O 1
ATOM 577 N N . ARG A 1 74 ? -5.155 -9.464 -1.682 1.00 92.94 74 ARG A N 1
ATOM 578 C CA . ARG A 1 74 ? -6.463 -10.022 -2.072 1.00 92.94 74 ARG A CA 1
ATOM 579 C C . ARG A 1 74 ? -7.249 -9.113 -3.013 1.00 92.94 74 ARG A C 1
ATOM 581 O O . ARG A 1 74 ? -8.008 -9.609 -3.838 1.00 92.94 74 ARG A O 1
ATOM 588 N N . ARG A 1 75 ? -7.086 -7.794 -2.885 1.00 91.88 75 ARG A N 1
ATOM 589 C CA . ARG A 1 75 ? -7.697 -6.814 -3.793 1.00 91.88 75 ARG A CA 1
ATOM 590 C C . ARG A 1 75 ? -6.951 -6.652 -5.118 1.00 91.88 75 ARG A C 1
ATOM 592 O O . ARG A 1 75 ? -7.432 -5.931 -5.980 1.00 91.88 75 ARG A O 1
ATOM 599 N N . GLY A 1 76 ? -5.808 -7.313 -5.293 1.00 92.69 76 GLY A N 1
ATOM 600 C CA . GLY A 1 76 ? -5.014 -7.234 -6.517 1.00 92.69 76 GLY A CA 1
ATOM 601 C C . GLY A 1 76 ? -4.195 -5.947 -6.655 1.00 92.69 76 GLY A C 1
ATOM 602 O O . GLY A 1 76 ? -3.728 -5.654 -7.751 1.00 92.69 76 GLY A O 1
ATOM 603 N N . LEU A 1 77 ? -3.993 -5.193 -5.566 1.00 94.38 77 LEU A N 1
ATOM 604 C CA . LEU A 1 77 ? -3.197 -3.956 -5.575 1.00 94.38 77 LEU A CA 1
ATOM 605 C C . LEU A 1 77 ? -1.690 -4.230 -5.674 1.00 94.38 77 LEU A C 1
ATOM 607 O O . LEU A 1 77 ? -0.917 -3.386 -6.137 1.00 94.38 77 LEU A O 1
ATOM 611 N N . LEU A 1 78 ? -1.267 -5.393 -5.173 1.00 94.69 78 LEU A N 1
ATOM 612 C CA . LEU A 1 78 ? 0.133 -5.789 -5.098 1.00 94.69 78 LEU A CA 1
ATOM 613 C C . LEU A 1 78 ? 0.523 -6.621 -6.319 1.00 94.69 78 LEU A C 1
ATOM 615 O O . LEU A 1 78 ? -0.191 -7.528 -6.739 1.00 94.69 78 LEU A O 1
ATOM 619 N N . HIS A 1 79 ? 1.704 -6.337 -6.856 1.00 93.38 79 HIS A N 1
ATOM 620 C CA . HIS A 1 79 ? 2.308 -7.100 -7.938 1.00 93.38 79 HIS A CA 1
ATOM 621 C C . HIS A 1 79 ? 3.703 -7.563 -7.536 1.00 93.38 79 HIS A C 1
ATOM 623 O O . HIS A 1 79 ? 4.457 -6.804 -6.934 1.00 93.38 79 HIS A O 1
ATOM 629 N N . PHE A 1 80 ? 4.073 -8.776 -7.934 1.00 91.31 80 PHE A N 1
ATOM 630 C CA . PHE A 1 80 ? 5.405 -9.339 -7.675 1.00 91.31 80 PHE A CA 1
ATOM 631 C C . PHE A 1 80 ? 6.346 -9.220 -8.879 1.00 91.31 80 PHE A C 1
ATOM 633 O O . PHE A 1 80 ? 7.557 -9.383 -8.761 1.00 91.31 80 PHE A O 1
ATOM 640 N N . GLU A 1 81 ? 5.798 -8.858 -10.039 1.00 88.88 81 GLU A N 1
ATOM 641 C CA . GLU A 1 81 ? 6.572 -8.567 -11.240 1.00 88.88 81 GLU A CA 1
ATOM 642 C C . GLU A 1 81 ? 6.699 -7.053 -11.457 1.00 88.88 81 GLU A C 1
ATOM 644 O O . GLU A 1 81 ? 5.742 -6.304 -11.211 1.00 88.88 81 GLU A O 1
ATOM 649 N N . PRO A 1 82 ? 7.838 -6.564 -11.973 1.00 86.50 82 PRO A N 1
ATOM 650 C CA . PRO A 1 82 ? 7.968 -5.172 -12.377 1.00 86.50 82 PRO A CA 1
ATOM 651 C C . PRO A 1 82 ? 7.030 -4.851 -13.550 1.00 86.50 82 PRO A C 1
ATOM 653 O O . PRO A 1 82 ? 6.713 -5.703 -14.383 1.00 86.50 82 PRO A O 1
ATOM 656 N N . LYS A 1 83 ? 6.573 -3.597 -13.642 1.00 83.62 83 LYS A N 1
ATOM 657 C CA . LYS A 1 83 ? 5.794 -3.141 -14.801 1.00 83.62 83 LYS A CA 1
ATOM 658 C C . LYS A 1 83 ? 6.699 -3.157 -16.035 1.00 83.62 83 LYS A C 1
ATOM 660 O O . LYS A 1 83 ? 7.750 -2.521 -16.034 1.00 83.62 83 LYS A O 1
ATOM 665 N N . ARG A 1 84 ? 6.287 -3.870 -17.086 1.00 83.69 84 ARG A N 1
ATOM 666 C CA . ARG A 1 84 ? 7.028 -3.896 -18.353 1.00 83.69 84 ARG A CA 1
ATOM 667 C C . ARG A 1 84 ? 7.001 -2.510 -18.997 1.00 83.69 84 ARG A C 1
ATOM 669 O O . ARG A 1 84 ? 6.004 -1.790 -18.900 1.00 83.69 84 ARG A O 1
ATOM 676 N N . LEU A 1 85 ? 8.102 -2.148 -19.649 1.00 81.38 85 LEU A N 1
ATOM 677 C CA . LEU A 1 85 ? 8.155 -0.951 -20.481 1.00 81.38 85 LEU A CA 1
ATOM 678 C C . LEU A 1 85 ? 7.128 -1.070 -21.611 1.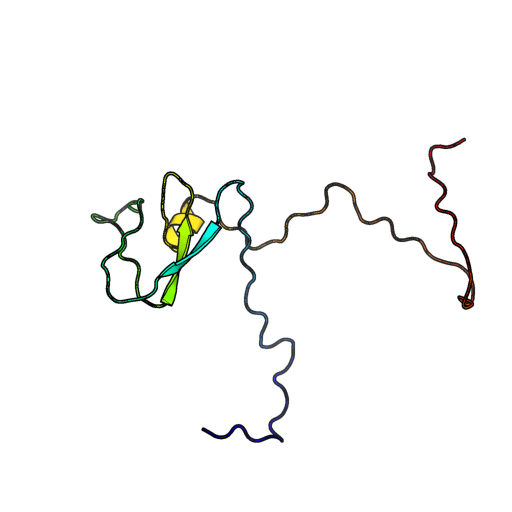00 81.38 85 LEU A C 1
ATOM 680 O O . LEU A 1 85 ? 6.876 -2.165 -22.113 1.00 81.38 85 LEU A O 1
ATOM 68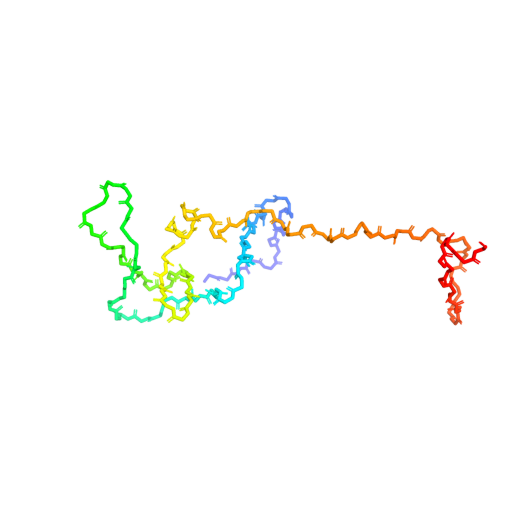4 N N . ARG A 1 86 ? 6.532 0.066 -21.996 1.00 79.38 86 ARG A N 1
ATOM 685 C CA . ARG A 1 86 ? 5.545 0.115 -23.087 1.00 79.38 86 ARG A CA 1
ATOM 686 C C . ARG A 1 86 ? 6.160 -0.337 -24.412 1.00 79.38 86 ARG A C 1
ATOM 688 O O . ARG A 1 86 ? 5.522 -1.079 -25.145 1.00 79.38 86 ARG A O 1
ATOM 695 N N . ASN A 1 87 ? 7.394 0.090 -24.661 1.00 82.06 87 ASN A N 1
ATOM 696 C CA . ASN A 1 87 ? 8.204 -0.323 -25.797 1.00 82.06 87 ASN A CA 1
ATOM 697 C C . ASN A 1 87 ? 9.397 -1.117 -25.263 1.00 82.06 87 ASN A C 1
ATOM 699 O O . ASN A 1 87 ? 9.912 -0.809 -24.183 1.00 82.06 87 ASN A O 1
ATOM 703 N N . SER A 1 88 ? 9.842 -2.132 -26.000 1.00 76.75 88 SER A N 1
ATOM 704 C CA . SER A 1 88 ? 11.116 -2.787 -25.704 1.00 76.75 88 SER A CA 1
ATOM 705 C C . SER A 1 88 ? 12.245 -1.759 -25.735 1.00 76.75 88 SER A C 1
ATOM 707 O O . SER A 1 88 ? 12.225 -0.846 -26.561 1.00 76.75 88 SER A O 1
ATOM 709 N N . MET A 1 89 ? 13.237 -1.907 -24.853 1.00 77.00 89 MET A N 1
ATOM 710 C CA . MET A 1 89 ? 14.466 -1.126 -24.988 1.00 77.00 89 MET A CA 1
ATOM 711 C C . MET A 1 89 ? 15.096 -1.478 -26.334 1.00 77.00 89 MET A C 1
ATOM 713 O O . MET A 1 89 ? 15.323 -2.655 -26.611 1.00 77.00 89 MET A O 1
ATOM 717 N N . GLN A 1 90 ? 15.341 -0.473 -27.168 1.00 77.88 90 GLN A N 1
ATOM 718 C CA . GLN A 1 90 ? 16.156 -0.659 -28.358 1.00 77.88 90 GLN A CA 1
ATOM 719 C C . GLN A 1 90 ? 17.608 -0.778 -27.898 1.00 77.88 90 GLN A C 1
ATOM 721 O O . GLN A 1 90 ? 18.141 0.114 -27.236 1.00 77.88 90 GLN A O 1
ATOM 726 N N . THR A 1 91 ? 18.223 -1.922 -28.179 1.00 73.19 91 THR A N 1
ATOM 727 C CA . THR A 1 91 ? 19.655 -2.122 -27.977 1.00 73.19 91 THR A CA 1
ATOM 728 C C . THR A 1 91 ? 20.345 -1.790 -29.287 1.00 73.19 91 THR A C 1
ATOM 730 O O . THR A 1 91 ? 20.039 -2.390 -30.313 1.00 73.19 91 THR A O 1
ATOM 733 N N . PHE A 1 92 ? 21.257 -0.825 -29.251 1.00 74.25 92 PHE A N 1
ATOM 734 C CA . PHE A 1 92 ? 22.072 -0.458 -30.400 1.00 74.25 92 PHE A CA 1
ATOM 735 C C . PHE A 1 92 ? 23.450 -1.096 -30.231 1.00 74.25 92 PHE A C 1
ATOM 737 O O . PHE A 1 92 ? 24.152 -0.804 -29.260 1.00 74.25 92 PHE A O 1
ATOM 744 N N . GLU A 1 93 ? 23.832 -1.983 -31.149 1.00 70.94 93 GLU A N 1
ATOM 745 C CA . GLU A 1 93 ? 25.203 -2.486 -31.214 1.00 70.94 93 GLU A CA 1
ATOM 746 C C . GLU A 1 93 ? 26.092 -1.400 -31.825 1.00 70.94 93 GLU A C 1
ATOM 748 O O . GLU A 1 93 ? 25.937 -1.030 -32.989 1.00 70.94 93 GLU A O 1
ATOM 753 N N . MET A 1 94 ? 27.011 -0.852 -31.029 1.00 64.44 94 MET A N 1
ATOM 754 C CA . MET A 1 94 ? 27.995 0.104 -31.532 1.00 64.44 94 MET A CA 1
ATOM 755 C C . MET A 1 94 ? 29.197 -0.651 -32.096 1.00 64.44 94 MET A C 1
ATOM 757 O O . MET A 1 94 ? 29.878 -1.384 -31.380 1.00 64.44 94 MET A O 1
ATOM 761 N N . GLY A 1 95 ? 29.463 -0.468 -33.388 1.00 64.69 95 GLY A N 1
ATOM 762 C CA . GLY A 1 95 ? 30.670 -0.978 -34.028 1.00 64.69 95 GLY A CA 1
ATOM 763 C C . GLY A 1 95 ? 31.868 -0.065 -33.764 1.00 64.69 95 GLY A C 1
ATOM 764 O O . GLY A 1 95 ? 31.822 1.118 -34.088 1.00 64.69 95 GLY A O 1
ATOM 765 N N . GLY A 1 96 ? 32.957 -0.629 -33.238 1.00 67.44 96 GLY A N 1
ATOM 766 C CA . GLY A 1 96 ? 34.262 0.033 -33.127 1.00 67.44 96 GLY A CA 1
ATOM 767 C C . GLY A 1 96 ? 34.723 0.309 -31.688 1.00 67.44 96 GLY A C 1
ATOM 768 O O . GLY A 1 96 ? 33.939 0.207 -30.745 1.00 67.44 96 GLY A O 1
ATOM 769 N N . PRO A 1 97 ? 36.017 0.619 -31.483 1.00 68.12 97 PRO A N 1
ATOM 770 C CA . PRO A 1 97 ? 36.507 1.055 -30.182 1.00 68.12 97 PRO A CA 1
ATOM 771 C C . PRO A 1 97 ? 35.926 2.437 -29.861 1.00 68.12 97 PRO A C 1
ATOM 773 O O . PRO A 1 97 ? 36.179 3.389 -30.593 1.00 68.12 97 PRO A O 1
ATOM 776 N N . ALA A 1 98 ? 35.170 2.550 -28.767 1.00 66.06 98 ALA A N 1
ATOM 777 C CA . ALA A 1 98 ? 34.649 3.834 -28.309 1.00 66.06 98 ALA A CA 1
ATOM 778 C C . ALA A 1 98 ? 35.813 4.764 -27.932 1.00 66.06 98 ALA A C 1
ATOM 780 O O . ALA A 1 98 ? 36.590 4.445 -27.024 1.00 66.06 98 ALA A O 1
ATOM 781 N N . GLN A 1 99 ? 35.950 5.899 -28.620 1.00 72.38 99 GLN A N 1
ATOM 782 C CA . GLN A 1 99 ? 36.919 6.928 -28.259 1.00 72.38 99 GLN A CA 1
ATOM 783 C C . GLN A 1 99 ? 36.239 8.027 -27.440 1.00 72.38 99 GLN A C 1
ATOM 785 O O . GLN A 1 99 ? 35.066 8.360 -27.616 1.00 72.38 99 GLN A O 1
ATOM 790 N N . ALA A 1 100 ? 36.979 8.595 -26.487 1.00 66.31 100 ALA A N 1
ATOM 791 C CA . ALA A 1 100 ? 36.479 9.705 -25.690 1.00 66.31 100 ALA A CA 1
ATOM 792 C C . ALA A 1 100 ? 36.229 10.921 -26.600 1.00 66.31 100 ALA A C 1
ATOM 794 O O . ALA A 1 100 ? 37.174 11.474 -27.158 1.00 66.31 100 ALA A O 1
ATOM 795 N N . GLY A 1 101 ? 34.966 11.338 -26.728 1.00 70.31 101 GLY A N 1
ATOM 796 C CA . GLY A 1 101 ? 34.549 12.469 -27.568 1.00 70.31 101 GLY A CA 1
ATOM 797 C C . GLY A 1 101 ? 33.652 12.098 -28.752 1.00 70.31 101 GLY A C 1
ATOM 798 O O . GLY A 1 101 ? 33.158 12.998 -29.432 1.00 70.31 101 GLY A O 1
ATOM 799 N N . ASP A 1 102 ? 33.392 10.810 -28.978 1.00 72.44 102 ASP A N 1
ATOM 800 C CA . ASP A 1 102 ? 32.498 10.376 -30.050 1.00 72.44 102 ASP A CA 1
ATOM 801 C C . ASP A 1 102 ? 31.055 10.844 -29.803 1.00 72.44 102 ASP A C 1
ATOM 803 O O . ASP A 1 102 ? 30.477 10.656 -28.730 1.00 72.44 102 ASP A O 1
ATOM 807 N N . THR A 1 103 ? 30.459 11.464 -30.824 1.00 62.69 103 THR A N 1
ATOM 808 C CA . THR A 1 103 ? 29.045 11.855 -30.826 1.00 62.69 103 THR A CA 1
ATOM 809 C C . THR A 1 103 ? 28.257 10.813 -31.608 1.00 62.69 103 THR A C 1
ATOM 811 O O . THR A 1 103 ? 28.527 10.589 -32.787 1.00 62.69 103 THR A O 1
ATOM 814 N N . PHE A 1 104 ? 27.274 10.182 -30.972 1.00 62.66 104 PHE A N 1
ATOM 815 C CA . PHE A 1 104 ? 26.401 9.215 -31.632 1.00 62.66 104 PHE A CA 1
ATOM 816 C C . PHE A 1 104 ? 25.179 9.913 -32.243 1.00 62.66 104 PHE A C 1
ATOM 818 O O . PHE A 1 104 ? 24.610 10.834 -31.654 1.00 62.66 104 PHE A O 1
ATOM 825 N N . LYS A 1 105 ? 24.769 9.467 -33.436 1.00 65.06 105 LYS A N 1
ATOM 826 C CA . LYS A 1 105 ? 23.499 9.850 -34.065 1.00 65.06 105 LYS A CA 1
ATOM 827 C C . LYS A 1 105 ? 22.539 8.672 -33.963 1.00 65.06 105 LYS A C 1
ATOM 829 O O . LYS A 1 105 ? 22.859 7.585 -34.432 1.00 65.06 105 LYS A O 1
ATOM 834 N N . ILE A 1 106 ? 21.384 8.899 -33.349 1.00 64.44 106 ILE A N 1
ATOM 835 C CA . ILE A 1 106 ? 20.257 7.964 -33.388 1.00 64.44 106 ILE A CA 1
ATOM 836 C C . ILE A 1 106 ? 19.523 8.259 -34.697 1.00 64.44 106 ILE A C 1
ATOM 838 O O . ILE A 1 106 ? 19.126 9.402 -34.917 1.00 64.44 106 ILE A O 1
ATOM 842 N N . VAL A 1 107 ? 19.425 7.269 -35.581 1.00 60.72 107 VAL A N 1
ATOM 843 C CA . VAL A 1 107 ? 18.652 7.361 -36.827 1.00 60.72 107 VAL A CA 1
ATOM 844 C C . VAL A 1 107 ? 17.387 6.541 -36.615 1.00 60.72 107 VAL A C 1
ATOM 846 O O . VAL A 1 107 ? 17.490 5.356 -36.290 1.00 60.72 107 VAL A O 1
ATOM 849 N N . ASP A 1 108 ? 16.219 7.172 -36.734 1.00 65.56 108 ASP A N 1
ATOM 850 C CA . ASP A 1 108 ? 14.944 6.460 -36.683 1.00 65.56 108 ASP A CA 1
ATOM 851 C C . ASP A 1 108 ? 14.758 5.651 -37.982 1.00 65.56 108 ASP A C 1
ATOM 853 O O . ASP A 1 108 ? 15.042 6.156 -39.069 1.00 65.56 108 ASP A O 1
ATOM 857 N N . PRO A 1 109 ? 14.304 4.389 -37.904 1.00 57.44 109 PRO A N 1
ATOM 858 C CA . PRO A 1 109 ? 14.176 3.511 -39.069 1.00 57.44 109 PRO A CA 1
ATOM 859 C C . PRO A 1 109 ? 13.035 3.892 -40.031 1.00 57.44 109 PRO A C 1
ATOM 861 O O . PRO A 1 109 ? 12.918 3.264 -41.078 1.00 57.44 109 PRO A O 1
ATOM 864 N N . ASP A 1 110 ? 12.209 4.887 -39.686 1.00 63.94 110 ASP A N 1
ATOM 865 C CA . ASP A 1 110 ? 11.058 5.348 -40.479 1.00 63.94 110 ASP A CA 1
ATOM 866 C C . ASP A 1 110 ? 11.340 6.653 -41.272 1.00 63.94 110 ASP A C 1
ATOM 868 O O . ASP A 1 110 ? 10.430 7.203 -41.889 1.00 63.94 110 ASP A O 1
ATOM 872 N N . ASP A 1 111 ? 12.579 7.163 -41.254 1.00 56.50 111 ASP A N 1
ATOM 873 C CA . ASP A 1 111 ? 13.015 8.412 -41.915 1.00 56.50 111 ASP A CA 1
ATOM 874 C C . ASP A 1 111 ? 13.591 8.185 -43.344 1.00 56.50 111 ASP A C 1
ATOM 876 O O . ASP A 1 111 ? 14.609 8.778 -43.717 1.00 56.50 111 ASP A O 1
ATOM 880 N N . GLU A 1 112 ? 12.956 7.329 -44.163 1.00 49.56 112 GLU A N 1
ATOM 881 C CA . GLU A 1 112 ? 13.268 7.168 -45.607 1.00 49.56 112 GLU A CA 1
ATOM 882 C C . GLU A 1 112 ? 12.036 7.313 -46.518 1.00 49.56 112 GLU A C 1
ATOM 884 O O . GLU A 1 112 ? 11.006 6.641 -46.269 1.00 49.56 112 GLU A O 1
#

Foldseek 3Di:
DDDDPPPPDPDPVVDPDQDKDFDDPQKDKDFDADDDWDFFPDADVVGPDTHTHDHRFMWMDGPVTIGGPVVCVVVVRIDRDDDDDPDPDDDDDDPDDDDPPDDDDDDDPVPD

Radius of gyration: 23.6 Å; chains: 1; bounding box: 53×29×66 Å

Secondary structure (DSSP, 8-state):
-PPPTTSPPPPTTTT-PPP-EE-STT-EEEE--SS--EE-S---TT-SSPPEEPTT-EEEE-SS-EEEHHHHHHTT-EESSPPPPSSPPPPP---SPPPTTPPP----TT--

pLDDT: mean 82.56, std 14.35, range [46.59, 97.38]